Protein AF-A0AAV5IAS0-F1 (afdb_monomer)

Secondary structure (DSSP, 8-state):
-HHHHHHHHHHHHHT-SSGGGSPPHHHHHHHHHHHHHHTHHHHTT---HHHHHHHHTTHHHHHHHHHTTTT----------------------

Sequence (93 aa):
MEEVEAVADLVKRSLNGSGLRRPTMKEVAEELGRLKKLSDNFWAHKENEEAEHLLGESSSYTSEFLNTKMEQVETYTVHTTFDIEQASSTLGI

Organism: NCBI:txid152421

Structure (mmCIF, N/CA/C/O backbone):
data_AF-A0AAV5IAS0-F1
#
_entry.id   AF-A0AAV5IAS0-F1
#
loop_
_atom_site.group_PDB
_atom_site.id
_atom_site.type_symbol
_atom_site.label_atom_id
_atom_site.label_alt_id
_atom_site.label_comp_id
_atom_site.label_asym_id
_atom_site.label_entity_id
_atom_site.label_seq_id
_atom_site.pdbx_PDB_ins_code
_atom_site.Cartn_x
_atom_site.Cartn_y
_atom_site.Cartn_z
_atom_site.occupancy
_atom_site.B_iso_or_equiv
_atom_site.auth_seq_id
_atom_site.auth_comp_id
_atom_site.auth_asym_id
_atom_site.auth_atom_id
_atom_site.pdbx_PDB_model_num
ATOM 1 N N . MET A 1 1 ? -14.920 -8.112 2.765 1.00 61.38 1 MET A N 1
ATOM 2 C CA . MET A 1 1 ? -14.123 -8.973 1.855 1.00 61.38 1 MET A CA 1
ATOM 3 C C . MET A 1 1 ? -13.449 -8.144 0.767 1.00 61.38 1 MET A C 1
ATOM 5 O O . MET A 1 1 ? -12.295 -8.409 0.473 1.00 61.38 1 MET A O 1
ATOM 9 N N . GLU A 1 2 ? -14.118 -7.106 0.261 1.00 79.88 2 GLU A N 1
ATOM 10 C CA . GLU A 1 2 ? -13.594 -6.173 -0.750 1.00 79.88 2 GLU A CA 1
ATOM 11 C C . GLU A 1 2 ? -12.258 -5.497 -0.374 1.00 79.88 2 GLU A C 1
ATOM 13 O O . GLU A 1 2 ? -11.367 -5.387 -1.208 1.00 79.88 2 GLU A O 1
ATOM 18 N N . GLU A 1 3 ? -12.056 -5.107 0.889 1.00 81.62 3 GLU A N 1
ATOM 19 C CA . GLU A 1 3 ? -10.816 -4.433 1.318 1.00 81.62 3 GLU A CA 1
ATOM 20 C C . GLU A 1 3 ? -9.586 -5.350 1.237 1.00 81.62 3 GLU A C 1
ATOM 22 O O . GLU A 1 3 ? -8.520 -4.935 0.785 1.00 81.62 3 GLU A O 1
ATOM 27 N N . VAL A 1 4 ? -9.738 -6.615 1.642 1.00 89.00 4 VAL A N 1
ATOM 28 C CA . VAL A 1 4 ? -8.662 -7.617 1.587 1.00 89.00 4 VAL A CA 1
ATOM 29 C C . VAL A 1 4 ? -8.300 -7.928 0.139 1.00 89.00 4 VAL A C 1
ATOM 31 O O . VAL A 1 4 ? -7.120 -8.036 -0.186 1.00 89.00 4 VAL A O 1
ATOM 34 N N . GLU A 1 5 ? -9.300 -8.033 -0.734 1.00 92.50 5 GLU A N 1
A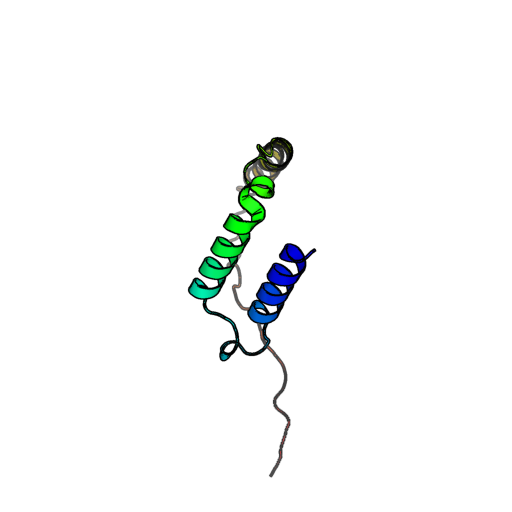TOM 35 C CA . GLU A 1 5 ? -9.099 -8.240 -2.167 1.00 92.50 5 GLU A CA 1
ATOM 36 C C . GLU A 1 5 ? -8.367 -7.051 -2.805 1.00 92.50 5 GLU A C 1
ATOM 38 O O . GLU A 1 5 ? -7.375 -7.243 -3.506 1.00 92.50 5 GLU A O 1
ATOM 43 N N . ALA A 1 6 ? -8.760 -5.821 -2.469 1.00 91.12 6 ALA A N 1
ATOM 44 C CA . ALA A 1 6 ? -8.104 -4.619 -2.973 1.00 91.12 6 ALA A CA 1
ATOM 45 C C . ALA A 1 6 ? -6.639 -4.497 -2.507 1.00 91.12 6 ALA A C 1
ATOM 47 O O . ALA A 1 6 ? -5.759 -4.135 -3.295 1.00 91.12 6 ALA A O 1
ATOM 48 N N . VAL A 1 7 ? -6.345 -4.849 -1.249 1.00 93.06 7 VAL A N 1
ATOM 49 C CA . VAL A 1 7 ? -4.964 -4.912 -0.742 1.00 93.06 7 VAL A CA 1
ATOM 50 C C . VAL A 1 7 ? -4.179 -6.024 -1.440 1.00 93.06 7 VAL A C 1
ATOM 52 O O . VAL A 1 7 ? -3.041 -5.795 -1.853 1.00 93.06 7 VAL A O 1
ATOM 55 N N . ALA A 1 8 ? -4.769 -7.207 -1.621 1.00 95.94 8 ALA A N 1
ATOM 56 C CA . ALA A 1 8 ? -4.120 -8.324 -2.304 1.00 95.94 8 ALA A CA 1
ATOM 57 C C . ALA A 1 8 ? -3.756 -7.970 -3.754 1.00 95.94 8 ALA A C 1
ATOM 59 O O . ALA A 1 8 ? -2.640 -8.252 -4.197 1.00 95.94 8 ALA A O 1
ATOM 60 N N . ASP A 1 9 ? -4.640 -7.281 -4.471 1.00 96.06 9 ASP A N 1
ATOM 61 C CA . ASP A 1 9 ? -4.378 -6.806 -5.828 1.00 96.06 9 ASP A CA 1
ATOM 62 C C . ASP A 1 9 ? -3.283 -5.734 -5.876 1.00 96.06 9 ASP A C 1
ATOM 64 O O . ASP A 1 9 ? -2.440 -5.736 -6.783 1.00 96.06 9 ASP A O 1
ATOM 68 N N . LEU A 1 10 ? -3.230 -4.833 -4.892 1.00 96.25 10 LEU A N 1
ATOM 69 C CA . LEU A 1 10 ? -2.133 -3.874 -4.771 1.00 96.25 10 LEU A CA 1
ATOM 70 C C . LEU A 1 10 ? -0.791 -4.576 -4.508 1.00 96.25 10 LEU A C 1
ATOM 72 O O . LEU A 1 10 ? 0.207 -4.248 -5.157 1.00 96.25 10 LEU A O 1
ATOM 76 N N . VAL A 1 11 ? -0.760 -5.575 -3.622 1.00 97.31 11 VAL A N 1
ATOM 77 C CA . VAL A 1 11 ? 0.436 -6.389 -3.341 1.00 97.31 11 VAL A CA 1
ATOM 78 C C . VAL A 1 11 ? 0.872 -7.153 -4.588 1.00 97.31 11 VAL A C 1
ATOM 80 O O . VAL A 1 11 ? 2.043 -7.103 -4.960 1.00 97.31 11 VAL A O 1
ATOM 83 N N . LYS A 1 12 ? -0.061 -7.785 -5.303 1.00 97.12 12 LYS A N 1
ATOM 84 C CA . LYS A 1 12 ? 0.214 -8.517 -6.546 1.00 97.12 12 LYS A CA 1
ATOM 85 C C . LYS A 1 12 ? 0.874 -7.631 -7.603 1.00 97.12 12 LYS A C 1
ATOM 87 O O . LYS A 1 12 ? 1.828 -8.055 -8.252 1.00 97.12 12 LYS A O 1
ATOM 92 N N . ARG A 1 13 ? 0.400 -6.392 -7.771 1.00 97.00 13 ARG A N 1
ATOM 93 C CA . ARG A 1 13 ? 1.020 -5.412 -8.682 1.00 97.00 13 ARG A CA 1
ATOM 94 C C . ARG A 1 13 ? 2.389 -4.946 -8.183 1.00 97.00 13 ARG A C 1
ATOM 96 O O . ARG A 1 13 ? 3.307 -4.794 -8.985 1.00 97.00 13 ARG A O 1
ATOM 103 N N . SER A 1 14 ? 2.543 -4.759 -6.876 1.00 96.81 14 SER A N 1
ATOM 104 C CA . SER A 1 14 ? 3.802 -4.322 -6.251 1.00 96.81 14 SER A CA 1
ATOM 105 C C . SER A 1 14 ? 4.897 -5.391 -6.306 1.00 96.81 14 SER A C 1
ATOM 107 O O . SER A 1 14 ? 6.076 -5.063 -6.397 1.00 96.81 14 SER A O 1
ATOM 109 N N . LEU A 1 15 ? 4.517 -6.668 -6.323 1.00 96.75 15 LEU A N 1
ATOM 110 C CA . LEU A 1 15 ? 5.419 -7.815 -6.447 1.00 96.75 15 LEU A CA 1
ATOM 111 C C . LEU A 1 15 ? 5.598 -8.285 -7.900 1.00 96.75 15 LEU A C 1
ATOM 113 O O . LEU A 1 15 ? 6.024 -9.414 -8.139 1.00 96.75 15 LEU A O 1
ATOM 117 N N . ASN A 1 16 ? 5.283 -7.442 -8.892 1.00 96.44 16 ASN A N 1
ATOM 118 C CA . ASN A 1 16 ? 5.509 -7.797 -10.290 1.00 96.44 16 ASN A CA 1
ATOM 119 C C . ASN A 1 16 ? 6.999 -8.091 -10.538 1.00 96.44 16 ASN A C 1
ATOM 121 O O . ASN A 1 16 ? 7.858 -7.278 -10.195 1.00 96.44 16 ASN A O 1
ATOM 125 N N . GLY A 1 17 ? 7.298 -9.227 -11.179 1.00 93.69 17 GLY A N 1
ATOM 126 C CA . GLY A 1 17 ? 8.674 -9.629 -11.491 1.00 93.69 17 GLY A CA 1
ATOM 127 C C . GLY A 1 17 ? 9.402 -8.662 -12.433 1.00 93.69 17 GLY A C 1
ATOM 128 O O . GLY A 1 17 ? 10.627 -8.597 -12.424 1.00 93.69 17 GLY A O 1
ATOM 129 N N . SER A 1 18 ? 8.665 -7.865 -13.216 1.00 95.06 18 SER A N 1
ATOM 130 C CA . SER A 1 18 ? 9.227 -6.757 -13.985 1.00 95.06 18 SER A CA 1
ATOM 131 C C . SER A 1 18 ? 9.132 -5.454 -13.197 1.00 95.06 18 SER A C 1
ATOM 133 O O . SER A 1 18 ? 8.040 -4.936 -12.954 1.00 95.06 18 SER A O 1
ATOM 135 N N . GLY A 1 19 ? 10.287 -4.866 -12.874 1.00 93.19 19 GLY A N 1
ATOM 136 C CA . GLY A 1 19 ? 10.359 -3.599 -12.146 1.00 93.19 19 GLY A CA 1
ATOM 137 C C . GLY A 1 19 ? 9.650 -2.430 -12.836 1.00 93.19 19 GLY A C 1
ATOM 138 O O . GLY A 1 19 ? 9.129 -1.565 -12.143 1.00 93.19 19 GLY A O 1
ATOM 139 N N . LEU A 1 20 ? 9.564 -2.445 -14.171 1.00 94.38 20 LEU A N 1
ATOM 140 C CA . LEU A 1 20 ? 8.883 -1.420 -14.977 1.00 94.38 20 LEU A CA 1
ATOM 141 C C . LEU A 1 20 ? 7.353 -1.492 -14.886 1.00 94.38 20 LEU A C 1
ATOM 143 O O . LEU A 1 20 ? 6.673 -0.529 -15.220 1.00 94.38 20 LEU A O 1
ATOM 147 N N . ARG A 1 21 ? 6.806 -2.644 -14.481 1.00 95.44 21 ARG A N 1
ATOM 148 C CA . ARG A 1 21 ? 5.358 -2.858 -14.330 1.00 95.44 21 ARG A CA 1
ATOM 149 C C . ARG A 1 21 ? 4.895 -2.702 -12.885 1.00 95.44 21 ARG A C 1
ATOM 151 O O . ARG A 1 21 ? 3.694 -2.788 -12.629 1.00 95.44 21 ARG A O 1
ATOM 158 N N . ARG A 1 22 ? 5.830 -2.521 -11.947 1.00 97.75 22 ARG A N 1
ATOM 159 C CA . ARG A 1 22 ? 5.494 -2.215 -10.560 1.00 97.75 22 ARG A CA 1
ATOM 160 C C . ARG A 1 22 ? 4.962 -0.783 -10.483 1.00 97.75 22 ARG A C 1
ATOM 162 O O . ARG A 1 22 ? 5.518 0.094 -11.143 1.00 97.75 22 ARG A O 1
ATOM 169 N N . PRO A 1 23 ? 3.917 -0.536 -9.684 1.00 97.75 23 PRO A N 1
ATOM 170 C CA . PRO A 1 23 ? 3.499 0.820 -9.380 1.00 97.75 23 PRO A CA 1
ATOM 17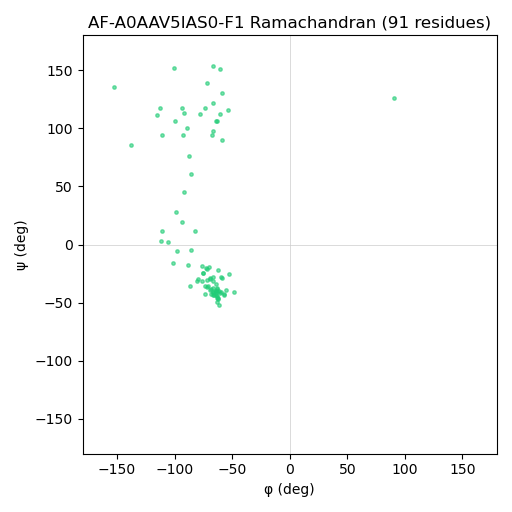1 C C . PRO A 1 23 ? 4.631 1.576 -8.679 1.00 97.75 23 PRO A C 1
ATOM 173 O O . PRO A 1 23 ? 5.459 1.001 -7.965 1.00 97.75 23 PRO A O 1
ATOM 176 N N . THR A 1 24 ? 4.652 2.886 -8.869 1.00 97.38 24 THR A N 1
ATOM 177 C CA . THR A 1 24 ? 5.516 3.789 -8.118 1.00 97.38 24 THR A CA 1
ATOM 178 C C . THR A 1 24 ? 5.097 3.818 -6.650 1.00 97.38 24 THR A C 1
ATOM 180 O O . THR A 1 24 ? 3.930 3.626 -6.311 1.00 97.38 24 THR A O 1
ATOM 183 N N . MET A 1 25 ? 6.032 4.131 -5.750 1.00 96.88 25 MET A N 1
ATOM 184 C CA . MET A 1 25 ? 5.707 4.255 -4.324 1.00 96.88 25 MET A CA 1
ATOM 185 C C . MET A 1 25 ? 4.650 5.341 -4.055 1.00 96.88 25 MET A C 1
ATOM 187 O O . MET A 1 25 ? 3.871 5.224 -3.115 1.00 96.88 25 MET A O 1
ATOM 191 N N . LYS A 1 26 ? 4.580 6.367 -4.915 1.00 97.75 26 LYS A N 1
ATOM 192 C CA . LYS A 1 26 ? 3.521 7.379 -4.880 1.00 97.75 26 LYS A CA 1
ATOM 193 C C . LYS A 1 26 ? 2.144 6.748 -5.108 1.00 97.75 26 LYS A C 1
ATOM 195 O O . LYS A 1 26 ? 1.258 6.941 -4.287 1.00 97.75 26 LYS A O 1
ATOM 200 N N . GLU A 1 27 ? 1.983 5.973 -6.179 1.00 97.38 27 GLU A N 1
ATOM 201 C CA . GLU A 1 27 ? 0.715 5.298 -6.495 1.00 97.38 27 GLU A CA 1
ATOM 202 C C . GLU A 1 27 ? 0.330 4.280 -5.413 1.00 97.38 27 GLU A C 1
ATOM 204 O O . GLU A 1 27 ? -0.841 4.161 -5.061 1.00 97.38 27 GLU A O 1
ATOM 209 N N . VAL A 1 28 ? 1.313 3.572 -4.844 1.00 97.12 28 VAL A N 1
ATOM 210 C CA . VAL A 1 28 ? 1.087 2.661 -3.711 1.00 97.12 28 VAL A CA 1
ATOM 211 C C . VAL A 1 28 ? 0.567 3.426 -2.493 1.00 97.12 28 VAL A C 1
ATOM 213 O O . VAL A 1 28 ? -0.418 3.009 -1.887 1.00 97.12 28 VAL A O 1
ATOM 216 N N . ALA A 1 29 ? 1.190 4.555 -2.142 1.00 95.81 29 ALA A N 1
ATOM 217 C CA . ALA A 1 29 ? 0.771 5.379 -1.012 1.00 95.81 29 ALA A CA 1
ATOM 218 C C . ALA A 1 29 ? -0.625 5.989 -1.218 1.00 95.81 29 ALA A C 1
ATOM 220 O O . ALA A 1 29 ? -1.425 6.021 -0.283 1.00 95.81 29 ALA A O 1
ATOM 221 N N . GLU A 1 30 ? -0.933 6.443 -2.434 1.00 95.62 30 GLU A N 1
ATOM 222 C CA . GLU A 1 30 ? -2.249 6.979 -2.788 1.00 95.62 30 GLU A CA 1
ATOM 223 C C . GLU A 1 30 ? -3.344 5.909 -2.662 1.00 95.62 30 GLU A C 1
ATOM 225 O O . GLU A 1 30 ? -4.369 6.160 -2.023 1.00 95.62 30 GLU A O 1
ATOM 230 N N . GLU A 1 31 ? -3.115 4.699 -3.182 1.00 94.88 31 GLU A N 1
ATOM 231 C CA . GLU A 1 31 ? -4.100 3.614 -3.111 1.00 94.88 31 GLU A CA 1
ATOM 232 C C . GLU A 1 31 ? -4.287 3.103 -1.676 1.00 94.88 31 GLU A C 1
ATOM 234 O O . GLU A 1 31 ? -5.420 2.951 -1.223 1.00 94.88 31 GLU A O 1
ATOM 239 N N . LEU A 1 32 ? -3.204 2.930 -0.907 1.00 93.44 32 LEU A N 1
ATOM 240 C CA . LEU A 1 32 ? -3.296 2.591 0.521 1.00 93.44 32 LEU A CA 1
ATOM 241 C C . LEU A 1 32 ? -4.022 3.677 1.320 1.00 93.44 32 LEU A C 1
ATOM 243 O O . LEU A 1 32 ? -4.830 3.367 2.193 1.00 93.44 32 LEU A O 1
ATOM 247 N N . GLY A 1 33 ? -3.771 4.951 1.013 1.00 91.00 33 GLY A N 1
ATOM 248 C CA . GLY A 1 33 ? -4.474 6.074 1.627 1.00 91.00 33 GLY A CA 1
ATOM 249 C C . GLY A 1 33 ? -5.972 6.064 1.318 1.00 91.00 33 GLY A C 1
ATOM 250 O O . GLY A 1 33 ? -6.780 6.367 2.195 1.00 91.00 33 GLY A O 1
ATOM 251 N N . ARG A 1 34 ? -6.359 5.683 0.095 1.00 90.75 34 ARG A N 1
ATOM 252 C CA . ARG A 1 34 ? -7.764 5.519 -0.304 1.00 90.75 34 ARG A CA 1
ATOM 253 C C . ARG A 1 34 ? -8.425 4.351 0.429 1.00 90.75 34 ARG A C 1
ATOM 255 O O . ARG A 1 34 ? -9.536 4.512 0.924 1.00 90.75 34 ARG A O 1
ATOM 262 N N . LEU A 1 35 ? -7.734 3.216 0.540 1.00 89.06 35 LEU A N 1
ATOM 263 C CA . LEU A 1 35 ? -8.212 2.035 1.267 1.00 89.06 35 LEU A CA 1
ATOM 264 C C . LEU A 1 35 ? -8.378 2.319 2.762 1.00 89.06 35 LEU A C 1
ATOM 266 O O . LEU A 1 35 ? -9.400 1.968 3.338 1.00 89.06 35 LEU A O 1
ATOM 270 N N . LYS A 1 36 ? -7.432 3.049 3.363 1.00 85.81 36 LYS A N 1
ATOM 271 C CA . LYS A 1 36 ? -7.500 3.469 4.768 1.00 85.81 36 LYS A CA 1
ATOM 272 C C . LYS A 1 36 ? -8.722 4.323 5.084 1.00 85.81 36 LYS A C 1
ATOM 274 O O . LYS A 1 36 ? -9.333 4.109 6.122 1.00 85.81 36 LYS A O 1
ATOM 279 N N . LYS A 1 37 ? -9.082 5.246 4.188 1.00 83.62 37 LYS A N 1
ATOM 280 C CA . LYS A 1 37 ? -10.292 6.074 4.327 1.00 83.62 37 LYS A CA 1
ATOM 281 C C . LYS A 1 37 ? -11.579 5.256 4.226 1.00 83.62 37 LYS A C 1
ATOM 283 O O . LYS A 1 37 ? -12.588 5.601 4.822 1.00 83.62 37 LYS A O 1
ATOM 288 N N . LEU A 1 38 ? -11.565 4.177 3.445 1.00 79.94 38 LEU A N 1
ATOM 289 C CA . LEU A 1 38 ? -12.727 3.296 3.327 1.00 79.94 38 LEU A CA 1
ATOM 290 C C . LEU A 1 38 ? -12.935 2.473 4.608 1.00 79.94 38 LEU A C 1
ATOM 292 O O . LEU A 1 38 ? -14.068 2.190 4.984 1.00 79.94 38 LEU A O 1
ATOM 296 N N . SER A 1 39 ? -11.839 2.167 5.305 1.00 73.56 39 SER A N 1
ATOM 297 C CA . SER A 1 39 ? -11.812 1.387 6.538 1.00 73.56 39 SER A CA 1
ATOM 298 C C . SER A 1 39 ? -11.742 2.257 7.804 1.00 73.56 39 SER A C 1
ATOM 300 O O . SER A 1 39 ? -11.169 1.812 8.802 1.00 73.56 39 SER A O 1
ATOM 302 N N . ASP A 1 40 ? -12.251 3.497 7.786 1.00 63.91 40 ASP A N 1
ATOM 303 C CA . ASP A 1 40 ? -12.030 4.512 8.840 1.00 63.91 40 ASP A CA 1
ATOM 304 C C . ASP A 1 40 ? -12.358 4.020 10.271 1.00 63.91 40 ASP A C 1
ATOM 306 O O . ASP A 1 40 ? -11.733 4.461 11.231 1.00 63.91 40 ASP A O 1
ATOM 310 N N . ASN A 1 41 ? -13.241 3.027 10.433 1.00 61.81 41 ASN A N 1
ATOM 311 C CA . ASN A 1 41 ? -13.557 2.427 11.739 1.00 61.81 41 ASN A CA 1
ATOM 312 C C . ASN A 1 41 ? -12.645 1.252 12.153 1.00 61.81 41 ASN A C 1
ATOM 314 O O . ASN A 1 41 ? -12.618 0.887 13.326 1.00 61.81 41 ASN A O 1
ATOM 318 N N . PHE A 1 42 ? -11.906 0.639 11.224 1.00 61.09 42 PHE A N 1
ATOM 319 C CA . PHE A 1 42 ? -11.107 -0.569 11.475 1.00 61.09 42 PHE A CA 1
ATOM 320 C C . PHE A 1 42 ? -9.701 -0.247 12.000 1.00 61.09 42 PHE A C 1
ATOM 322 O O . PHE A 1 42 ? -9.167 -0.960 12.846 1.00 61.09 42 PHE A O 1
ATOM 329 N N . TRP A 1 43 ? -9.103 0.848 11.517 1.00 62.31 43 TRP A N 1
ATOM 330 C CA . TRP A 1 43 ? -7.747 1.262 11.901 1.00 62.31 43 TRP A CA 1
ATOM 331 C C . TRP A 1 43 ? -7.692 2.396 12.928 1.00 62.31 43 TRP A C 1
ATOM 333 O O . TRP A 1 43 ? -6.640 2.596 13.528 1.00 62.31 43 TRP A O 1
ATOM 343 N N . ALA A 1 44 ? -8.788 3.122 13.159 1.00 58.72 44 ALA A N 1
ATOM 344 C CA . ALA A 1 44 ? -8.803 4.247 14.096 1.00 58.72 44 ALA A CA 1
ATOM 345 C C . ALA A 1 44 ? -8.828 3.831 15.577 1.00 58.72 44 ALA A C 1
ATOM 347 O O . ALA A 1 44 ? -8.487 4.645 16.428 1.00 58.72 44 ALA A O 1
ATOM 348 N N . HIS A 1 45 ? -9.207 2.587 15.894 1.00 55.03 45 HIS A N 1
ATOM 349 C CA . HIS A 1 45 ? -9.480 2.176 17.277 1.00 55.03 45 HIS A CA 1
ATOM 350 C C . HIS A 1 45 ? -8.423 1.287 17.935 1.00 55.03 45 HIS A C 1
ATOM 352 O O . HIS A 1 45 ? -8.607 0.881 19.081 1.00 55.03 45 HIS A O 1
ATOM 358 N N . LYS A 1 46 ? -7.316 0.974 17.254 1.00 58.22 46 LYS A N 1
ATOM 359 C CA . LYS A 1 46 ? -6.265 0.149 17.853 1.00 58.22 46 LYS A CA 1
ATOM 360 C C . LYS A 1 46 ? -5.275 1.035 18.612 1.00 58.22 46 LYS A C 1
ATOM 362 O O . LYS A 1 46 ? -4.162 1.259 18.143 1.00 58.22 46 LYS A O 1
ATOM 367 N N . GLU A 1 47 ? -5.666 1.510 19.797 1.00 61.09 47 GLU A N 1
ATOM 368 C CA . GLU A 1 47 ? -4.694 1.636 20.891 1.00 61.09 47 GLU A CA 1
ATOM 369 C C . GLU A 1 47 ? -4.158 0.220 21.106 1.00 61.09 47 GLU A C 1
ATOM 371 O O . GLU A 1 47 ? -4.787 -0.640 21.717 1.00 61.09 47 GLU A O 1
ATOM 376 N N . ASN A 1 48 ? -3.082 -0.096 20.392 1.00 68.50 48 ASN A N 1
ATOM 377 C CA . ASN A 1 48 ? -2.571 -1.448 20.266 1.00 68.50 48 ASN A CA 1
ATOM 378 C C . ASN A 1 48 ? -1.653 -1.721 21.450 1.00 68.50 48 ASN A C 1
ATOM 380 O O . ASN A 1 48 ? -0.465 -1.956 21.247 1.00 68.50 48 ASN A O 1
ATOM 384 N N . GLU A 1 49 ? -2.203 -1.646 22.665 1.00 70.12 49 GLU A N 1
ATOM 385 C CA . GLU A 1 49 ? -1.471 -1.909 23.907 1.00 70.12 49 GLU A CA 1
ATOM 386 C C . GLU A 1 49 ? -0.684 -3.219 23.784 1.00 70.12 49 GLU A C 1
ATOM 388 O O . GLU A 1 49 ? 0.494 -3.254 24.110 1.00 70.12 49 GLU A O 1
ATOM 393 N N . GLU A 1 50 ? -1.270 -4.261 23.181 1.00 69.62 50 GLU A N 1
ATOM 394 C CA . GLU A 1 50 ? -0.569 -5.517 22.886 1.00 69.62 50 GLU A CA 1
ATOM 395 C C . GLU A 1 50 ? 0.685 -5.343 22.014 1.00 69.62 50 GLU A C 1
ATOM 397 O O . GLU A 1 50 ? 1.712 -5.947 22.309 1.00 69.62 50 GLU A O 1
ATOM 402 N N . ALA A 1 51 ? 0.656 -4.535 20.949 1.00 72.81 51 ALA A N 1
ATOM 403 C CA . ALA A 1 51 ? 1.868 -4.308 20.155 1.00 72.81 51 ALA A CA 1
ATOM 404 C C . ALA A 1 51 ? 2.893 -3.443 2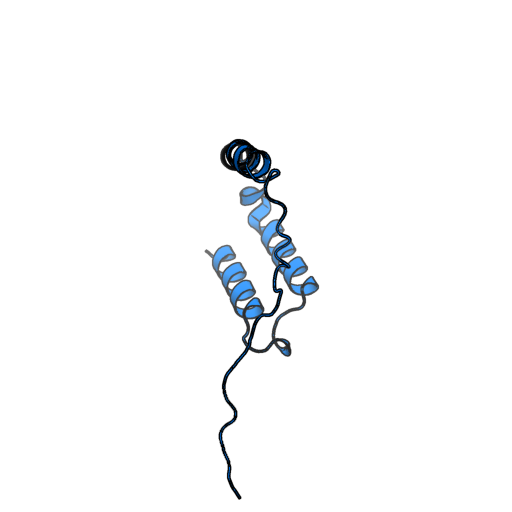0.879 1.00 72.81 51 ALA A C 1
ATOM 406 O O . ALA A 1 51 ? 4.082 -3.713 20.750 1.00 72.81 51 ALA A O 1
ATOM 407 N N . GLU A 1 52 ? 2.456 -2.443 21.643 1.00 70.88 52 GLU A N 1
ATOM 408 C CA . GLU A 1 52 ? 3.363 -1.636 22.462 1.00 70.88 52 GLU A CA 1
ATOM 409 C C . GLU A 1 52 ? 4.040 -2.499 23.539 1.00 70.88 52 GLU A C 1
ATOM 411 O O . GLU A 1 52 ? 5.247 -2.392 23.743 1.00 70.88 52 GLU A O 1
ATOM 416 N N . HIS A 1 53 ? 3.308 -3.428 24.163 1.00 74.94 53 HIS A N 1
ATOM 417 C CA . HIS A 1 53 ? 3.858 -4.404 25.104 1.00 74.94 53 HIS A CA 1
ATOM 418 C C . HIS A 1 53 ? 4.860 -5.353 24.428 1.00 74.94 53 HIS A C 1
ATOM 420 O O . HIS A 1 53 ? 5.990 -5.475 24.899 1.00 74.94 53 HIS A O 1
ATOM 426 N N . LEU A 1 54 ? 4.508 -5.948 23.284 1.00 74.69 54 LEU A N 1
ATOM 427 C CA . LEU A 1 54 ? 5.395 -6.863 22.550 1.00 74.69 54 LEU A CA 1
ATOM 428 C C . LEU A 1 54 ? 6.667 -6.176 22.018 1.00 74.69 54 LEU A C 1
ATOM 430 O O . LEU A 1 54 ? 7.732 -6.794 21.961 1.00 74.69 54 LEU A O 1
ATOM 434 N N . LEU A 1 55 ? 6.577 -4.904 21.618 1.00 72.44 55 LEU A N 1
ATOM 435 C CA . LEU A 1 55 ? 7.723 -4.113 21.159 1.00 72.44 55 LEU A CA 1
ATOM 436 C C 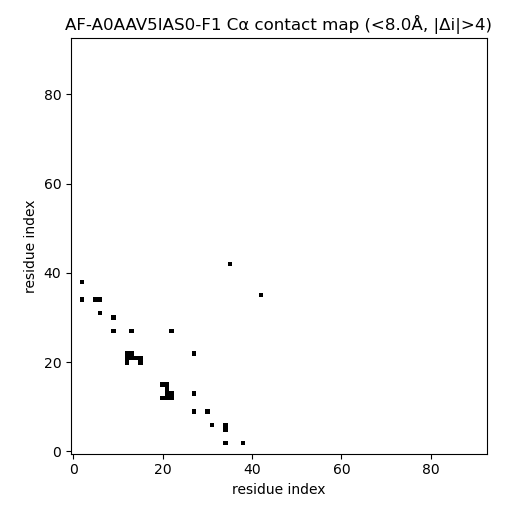. LEU A 1 55 ? 8.553 -3.556 22.328 1.00 72.44 55 LEU A C 1
ATOM 438 O O . LEU A 1 55 ? 9.771 -3.435 22.204 1.00 72.44 55 LEU A O 1
ATOM 442 N N . GLY A 1 56 ? 7.932 -3.258 23.472 1.00 63.59 56 GLY A N 1
ATOM 443 C CA . GLY A 1 56 ? 8.604 -2.789 24.687 1.00 63.59 56 GLY A CA 1
ATOM 444 C C . GLY A 1 56 ? 9.424 -3.876 25.388 1.00 63.59 56 GLY A C 1
ATOM 445 O O . GLY A 1 56 ? 10.519 -3.602 25.882 1.00 63.59 56 GLY A O 1
ATOM 446 N N . GLU A 1 57 ? 8.957 -5.126 25.369 1.00 58.59 57 GLU A N 1
ATOM 447 C CA . GLU A 1 57 ? 9.675 -6.277 25.940 1.00 58.59 57 GLU A CA 1
ATOM 448 C C . GLU A 1 57 ? 10.935 -6.654 25.137 1.00 58.59 57 GLU A C 1
ATOM 450 O O . GLU A 1 57 ? 11.856 -7.277 25.672 1.00 58.59 57 GLU A O 1
ATOM 455 N N . SER A 1 58 ? 11.023 -6.214 23.873 1.00 57.69 58 SER A N 1
ATOM 456 C CA . SER A 1 58 ? 12.132 -6.513 22.959 1.00 57.69 58 SER A CA 1
ATOM 457 C C . SER A 1 58 ? 13.477 -5.892 23.367 1.00 57.69 58 SER A C 1
ATOM 459 O O . SER A 1 58 ? 14.549 -6.425 23.082 1.00 57.69 58 SER A O 1
ATOM 461 N N . SER A 1 59 ? 13.439 -4.763 24.072 1.00 57.50 59 SER A N 1
ATOM 462 C CA . SER A 1 59 ? 14.625 -3.930 24.312 1.00 57.50 59 SER A CA 1
ATOM 463 C C . SER A 1 59 ? 15.629 -4.539 25.309 1.00 57.50 59 SER A C 1
ATOM 465 O O . SER A 1 59 ? 16.813 -4.193 25.307 1.00 57.50 59 SER A O 1
ATOM 467 N N . SER A 1 60 ? 15.193 -5.480 26.155 1.00 56.41 60 SER A N 1
ATOM 468 C CA . SER A 1 60 ? 16.041 -6.030 27.222 1.00 56.41 60 SER A CA 1
ATOM 469 C C . SER A 1 60 ? 17.119 -6.987 26.698 1.00 56.41 60 SER A C 1
ATOM 471 O O . SER A 1 60 ? 18.285 -6.857 27.076 1.00 56.41 60 SER A O 1
ATOM 473 N N . TYR A 1 61 ? 16.787 -7.877 25.760 1.00 56.50 61 TYR A N 1
ATOM 474 C CA . TYR A 1 61 ? 17.709 -8.916 25.285 1.00 56.50 61 TYR A CA 1
ATOM 475 C C . TYR A 1 61 ? 18.805 -8.405 24.343 1.00 56.50 61 TYR A C 1
ATOM 477 O O . TYR A 1 61 ? 19.880 -9.001 24.263 1.00 56.50 61 TYR A O 1
ATOM 485 N N . THR A 1 62 ? 18.586 -7.289 23.641 1.00 55.75 62 THR A N 1
ATOM 486 C CA . THR A 1 62 ? 19.621 -6.702 22.775 1.00 55.75 62 THR A CA 1
ATOM 487 C C . THR A 1 62 ? 20.709 -5.984 23.570 1.00 55.75 62 THR A C 1
ATOM 489 O O . THR A 1 62 ? 21.834 -5.866 23.091 1.00 55.75 62 THR A O 1
ATOM 492 N N . SER A 1 63 ? 20.405 -5.524 24.787 1.00 56.56 63 SER A N 1
ATOM 493 C CA . SER A 1 63 ? 21.360 -4.792 25.627 1.00 56.56 63 SER A CA 1
ATOM 494 C C . SER A 1 63 ? 22.450 -5.692 26.231 1.00 56.56 63 SER A C 1
ATOM 496 O O . SER A 1 63 ? 23.613 -5.292 26.289 1.00 56.56 63 SER A O 1
ATOM 498 N N . GLU A 1 64 ? 22.117 -6.934 26.599 1.00 54.19 64 GLU A N 1
ATOM 499 C CA . GLU A 1 64 ? 23.082 -7.898 27.148 1.00 54.19 64 GLU A CA 1
ATOM 500 C C . GLU A 1 64 ? 24.093 -8.372 26.096 1.00 54.19 64 GLU A C 1
ATOM 502 O O . GLU A 1 64 ? 25.287 -8.447 26.383 1.00 54.19 64 GLU A O 1
ATOM 507 N N . PHE A 1 65 ? 23.652 -8.600 24.854 1.00 57.72 65 PHE A N 1
ATOM 508 C CA . PHE A 1 65 ? 24.525 -9.085 23.778 1.00 57.72 65 PHE A CA 1
ATOM 509 C C . PHE A 1 65 ? 25.565 -8.047 23.318 1.00 57.72 65 PHE A C 1
ATOM 511 O O . PHE A 1 65 ? 26.659 -8.406 22.876 1.00 57.72 65 PHE A O 1
ATOM 518 N N . LEU A 1 66 ? 25.244 -6.753 23.429 1.00 56.22 66 LEU A N 1
ATOM 519 C CA . LEU A 1 66 ? 26.154 -5.665 23.057 1.00 56.22 66 LEU A CA 1
ATOM 520 C C . LEU A 1 66 ? 27.208 -5.386 24.139 1.00 56.22 66 LEU A C 1
ATOM 522 O O . LEU A 1 66 ? 28.332 -5.009 23.809 1.00 56.22 66 LEU A O 1
ATOM 526 N N . ASN A 1 67 ? 26.887 -5.627 25.414 1.00 54.09 67 ASN A N 1
ATOM 527 C CA . ASN A 1 67 ? 27.810 -5.385 26.525 1.00 54.09 67 ASN A CA 1
ATOM 528 C C . ASN A 1 67 ? 28.903 -6.460 26.648 1.00 54.09 67 ASN A C 1
ATOM 530 O O . ASN A 1 67 ? 30.026 -6.143 27.027 1.00 54.09 67 ASN A O 1
ATOM 534 N N . THR A 1 68 ? 28.629 -7.717 26.284 1.00 51.62 68 THR A N 1
ATOM 535 C CA .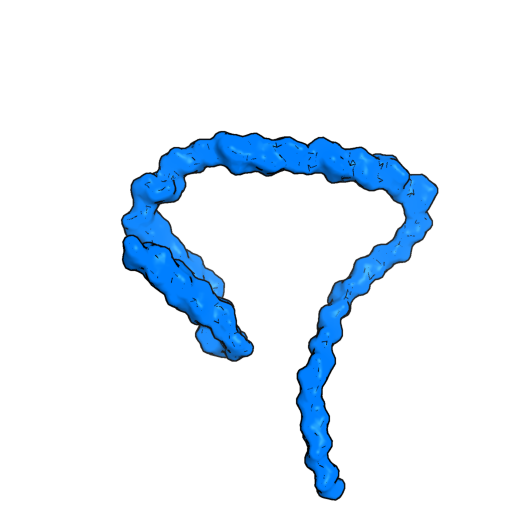 THR A 1 68 ? 29.592 -8.826 26.443 1.00 51.62 68 THR A CA 1
ATOM 536 C C . THR A 1 68 ? 30.581 -8.995 25.287 1.00 51.62 68 THR A C 1
ATOM 538 O O . THR A 1 68 ? 31.466 -9.843 25.374 1.00 51.62 68 THR A O 1
ATOM 541 N N . LYS A 1 69 ? 30.463 -8.227 24.195 1.00 48.16 69 LYS A N 1
ATOM 542 C CA . LYS A 1 69 ? 31.306 -8.394 22.991 1.00 48.16 69 LYS A CA 1
ATOM 543 C C . LYS A 1 69 ? 32.283 -7.237 22.724 1.00 48.16 69 LYS A C 1
ATOM 545 O O . LYS A 1 69 ? 33.020 -7.282 21.745 1.00 48.16 69 LYS A O 1
ATOM 550 N N . MET A 1 70 ? 32.351 -6.230 23.599 1.00 46.84 70 MET A N 1
ATOM 551 C CA . MET A 1 70 ? 33.297 -5.107 23.468 1.00 46.84 70 MET A CA 1
ATOM 552 C C . MET A 1 70 ? 34.722 -5.390 23.994 1.00 46.84 70 MET A C 1
ATOM 554 O O . MET A 1 70 ? 35.525 -4.465 24.060 1.00 46.84 70 MET A O 1
ATOM 558 N N . GLU A 1 71 ? 35.078 -6.644 24.305 1.00 54.50 71 GLU A N 1
ATOM 559 C CA . GLU A 1 71 ? 36.463 -7.034 24.656 1.00 54.50 71 GLU A CA 1
ATOM 560 C C . GLU A 1 71 ? 37.150 -7.927 23.601 1.00 54.50 71 GLU A C 1
ATOM 562 O O . GLU A 1 71 ? 38.242 -8.439 23.820 1.00 54.50 71 GLU A O 1
ATOM 567 N N . GLN A 1 72 ? 36.570 -8.076 22.406 1.00 45.28 72 GLN A N 1
ATOM 568 C CA . GLN A 1 72 ? 37.305 -8.577 21.237 1.00 45.28 72 GLN A CA 1
ATOM 569 C C . GLN A 1 72 ? 36.926 -7.766 19.996 1.00 45.28 72 GLN A C 1
ATOM 571 O O . GLN A 1 72 ? 36.030 -8.120 19.231 1.00 45.28 72 GLN A O 1
ATOM 576 N N . VAL A 1 73 ? 37.617 -6.638 19.808 1.00 48.38 73 VAL A N 1
ATOM 577 C CA . VAL A 1 73 ? 37.652 -5.930 18.525 1.00 48.38 73 VAL A CA 1
ATOM 578 C C . VAL A 1 73 ? 38.409 -6.806 17.529 1.00 48.38 73 VAL A C 1
ATOM 580 O O . VAL A 1 73 ? 39.629 -6.755 17.430 1.00 48.38 73 VAL A O 1
ATOM 583 N N . GLU A 1 74 ? 37.663 -7.596 16.768 1.00 41.88 74 GLU A N 1
ATOM 584 C CA . GLU A 1 74 ? 38.035 -7.950 15.406 1.00 41.88 74 GLU A CA 1
ATOM 585 C C . GLU A 1 74 ? 36.971 -7.352 14.488 1.00 41.88 74 GLU A C 1
ATOM 587 O O . GLU A 1 74 ? 35.787 -7.692 14.531 1.00 41.88 74 GLU A O 1
ATOM 592 N N . THR A 1 75 ? 37.385 -6.359 13.712 1.00 51.09 75 THR A N 1
ATOM 593 C CA . THR A 1 75 ? 36.555 -5.669 12.730 1.00 51.09 75 THR A CA 1
ATOM 594 C C . THR A 1 75 ? 36.181 -6.633 11.607 1.00 51.09 75 THR A C 1
ATOM 596 O O . THR A 1 75 ? 36.952 -6.821 10.670 1.00 51.09 75 THR A O 1
ATOM 599 N N . TYR A 1 76 ? 34.989 -7.224 11.673 1.00 45.22 76 TYR A N 1
ATOM 600 C CA . TYR A 1 76 ? 34.394 -7.919 10.535 1.00 45.22 76 TYR A CA 1
ATOM 601 C C . TYR A 1 76 ? 33.582 -6.912 9.722 1.00 45.22 76 TYR A C 1
ATOM 603 O O . TYR A 1 76 ? 32.470 -6.530 10.088 1.00 45.22 76 TYR A O 1
ATOM 611 N N . THR A 1 77 ? 34.174 -6.442 8.626 1.00 47.09 77 THR A N 1
ATOM 612 C CA . THR A 1 77 ? 33.484 -5.695 7.575 1.00 47.09 77 THR A CA 1
ATOM 613 C C . THR A 1 77 ? 32.277 -6.505 7.110 1.00 47.09 77 THR A C 1
ATOM 615 O O . THR A 1 77 ? 32.420 -7.608 6.586 1.00 47.09 77 THR A O 1
ATOM 618 N N . VAL A 1 78 ? 31.077 -5.967 7.324 1.00 49.00 78 VAL A N 1
ATOM 619 C CA . VAL A 1 78 ? 29.829 -6.552 6.830 1.00 49.00 78 VAL A CA 1
ATOM 620 C C . VAL A 1 78 ? 29.891 -6.542 5.301 1.00 49.00 78 VAL A C 1
ATOM 622 O O . VAL A 1 78 ? 29.804 -5.483 4.685 1.00 49.00 78 VAL A O 1
ATOM 625 N N . HIS A 1 79 ? 30.090 -7.706 4.683 1.00 47.69 79 HIS A N 1
ATOM 626 C CA . HIS A 1 79 ? 29.998 -7.861 3.234 1.00 47.69 79 HIS A CA 1
ATOM 627 C C . HIS A 1 79 ? 28.553 -7.580 2.796 1.00 47.69 79 HIS A C 1
AT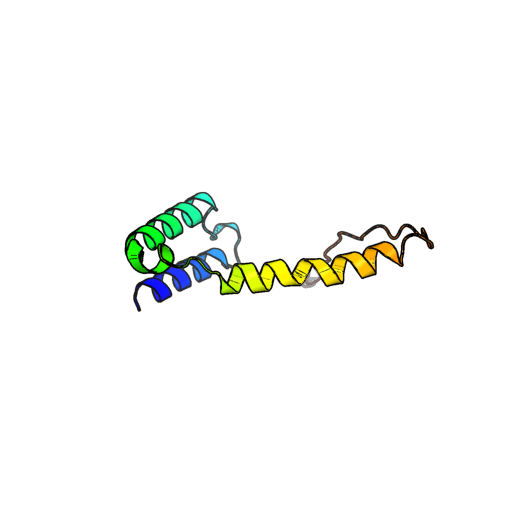OM 629 O O . HIS A 1 79 ? 27.654 -8.384 3.026 1.00 47.69 79 HIS A O 1
ATOM 635 N N . THR A 1 80 ? 28.321 -6.425 2.174 1.00 56.50 80 THR A N 1
ATOM 636 C CA . THR A 1 80 ? 27.041 -6.028 1.566 1.00 56.50 80 THR A CA 1
ATOM 637 C C . THR A 1 80 ? 26.973 -6.419 0.087 1.00 56.50 80 THR A C 1
ATOM 639 O O . THR A 1 80 ? 26.570 -5.623 -0.758 1.00 56.50 80 THR A O 1
ATOM 642 N N . THR A 1 81 ? 27.375 -7.641 -0.258 1.00 56.53 81 THR A N 1
ATOM 643 C CA . THR A 1 81 ? 27.278 -8.145 -1.635 1.00 56.53 81 THR A CA 1
ATOM 644 C C . THR A 1 81 ? 26.260 -9.276 -1.710 1.00 56.53 81 THR A C 1
ATOM 646 O O . THR A 1 81 ? 26.408 -10.303 -1.056 1.00 56.53 81 THR A O 1
ATOM 649 N N . PHE A 1 82 ? 25.199 -9.045 -2.487 1.00 57.12 82 PHE A N 1
ATOM 650 C CA . PHE A 1 82 ? 24.203 -10.039 -2.874 1.00 57.12 82 PHE A CA 1
ATOM 651 C C . PHE A 1 82 ? 24.548 -10.514 -4.288 1.00 57.12 82 PHE A C 1
ATOM 653 O O . PHE A 1 82 ? 24.377 -9.761 -5.248 1.00 57.12 82 PHE A O 1
ATOM 660 N N . ASP A 1 83 ? 25.069 -11.732 -4.406 1.00 49.91 83 ASP A N 1
ATOM 661 C CA . ASP A 1 83 ? 25.417 -12.331 -5.693 1.00 49.91 83 ASP A CA 1
ATOM 662 C C . ASP A 1 83 ? 24.147 -12.849 -6.387 1.00 49.91 83 ASP A C 1
ATOM 664 O O . ASP A 1 83 ? 23.502 -13.792 -5.926 1.00 49.91 83 ASP A O 1
ATOM 668 N N . ILE A 1 84 ? 23.769 -12.221 -7.505 1.00 57.31 84 ILE A N 1
ATOM 669 C CA . ILE A 1 84 ? 22.775 -12.774 -8.434 1.00 57.31 84 ILE A CA 1
ATOM 670 C C . ILE A 1 84 ? 23.548 -13.558 -9.488 1.00 57.31 84 ILE A C 1
ATOM 672 O O . ILE A 1 84 ? 24.003 -12.991 -10.480 1.00 57.31 84 ILE A O 1
ATOM 676 N N . GLU A 1 85 ? 23.697 -14.862 -9.278 1.00 58.38 85 GLU A N 1
ATOM 677 C CA . GLU A 1 85 ? 24.167 -15.769 -10.323 1.00 58.38 85 GLU A CA 1
ATOM 678 C C . GLU A 1 85 ? 23.019 -16.542 -10.989 1.00 58.38 85 GLU A C 1
ATOM 680 O O . GLU A 1 85 ? 22.013 -16.878 -10.364 1.00 58.38 85 GLU A O 1
ATOM 685 N N . GLN A 1 86 ? 23.288 -16.882 -12.258 1.00 45.50 86 GLN A N 1
ATOM 686 C CA . GLN A 1 86 ? 22.580 -17.743 -13.220 1.00 45.50 86 GLN A CA 1
ATOM 687 C C . GLN A 1 86 ? 21.538 -17.051 -14.131 1.00 45.50 86 GLN A C 1
ATOM 689 O O . GLN A 1 86 ? 20.611 -16.407 -13.663 1.00 45.50 86 GLN A O 1
ATOM 694 N N . ALA A 1 87 ? 21.575 -17.157 -15.466 1.00 43.75 87 ALA A N 1
ATOM 695 C CA . ALA A 1 87 ? 22.300 -18.055 -16.367 1.00 43.75 87 ALA A CA 1
ATOM 696 C C . ALA A 1 87 ? 22.533 -17.365 -17.729 1.00 43.75 87 ALA A C 1
ATOM 698 O O . ALA A 1 87 ? 21.598 -16.803 -18.298 1.00 43.75 87 ALA A O 1
ATOM 699 N N . SER A 1 88 ? 23.738 -17.455 -18.300 1.00 48.38 88 SER A N 1
ATOM 700 C CA . SER A 1 88 ? 23.925 -17.240 -19.743 1.00 48.38 88 SER A CA 1
ATOM 701 C C . SER A 1 88 ? 23.824 -18.592 -20.445 1.00 48.38 88 SER A C 1
ATOM 703 O O . SER A 1 88 ? 24.667 -19.459 -20.231 1.00 48.38 88 SER A O 1
ATOM 705 N N . SE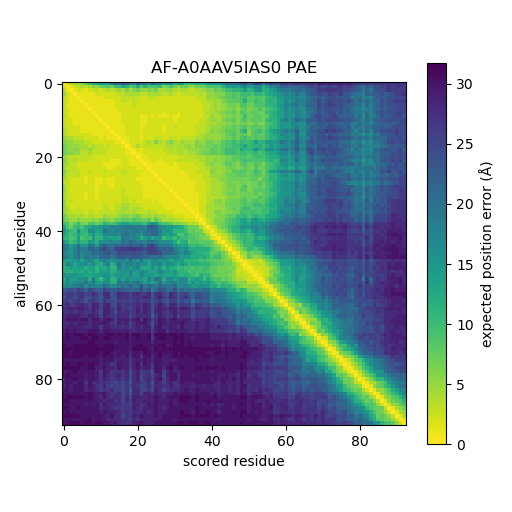R A 1 89 ? 22.786 -18.786 -21.265 1.00 48.69 89 SER A N 1
ATOM 706 C CA . SER A 1 89 ? 22.737 -19.907 -22.210 1.00 48.69 89 SER A CA 1
ATOM 707 C C . SER A 1 89 ? 23.816 -19.719 -23.269 1.00 48.69 89 SER A C 1
ATOM 709 O O . SER A 1 89 ? 23.844 -18.717 -23.981 1.00 48.69 89 SER A O 1
ATOM 711 N N . THR A 1 90 ? 24.697 -20.704 -23.361 1.00 51.12 90 THR A N 1
ATOM 712 C CA . THR A 1 90 ? 25.698 -20.866 -24.409 1.00 51.12 90 THR A CA 1
ATOM 713 C C . THR A 1 90 ? 25.007 -21.002 -25.768 1.00 51.12 90 THR A C 1
ATOM 715 O O . THR A 1 90 ? 24.365 -22.016 -26.031 1.00 51.12 90 THR A O 1
ATOM 718 N N . LEU A 1 91 ? 25.163 -20.014 -26.651 1.00 41.34 91 LEU A N 1
ATOM 719 C CA . LEU A 1 91 ? 25.006 -20.219 -28.089 1.00 41.34 91 LEU A CA 1
ATOM 720 C C . LEU A 1 91 ? 26.393 -20.069 -28.714 1.00 41.34 91 LEU A C 1
ATOM 722 O O . LEU A 1 91 ? 26.867 -18.961 -28.951 1.00 41.34 91 LEU A O 1
ATOM 726 N N . GLY A 1 92 ? 27.070 -21.206 -28.874 1.00 48.03 92 GLY A N 1
ATOM 727 C CA . GLY A 1 92 ? 28.300 -21.295 -29.646 1.00 48.03 92 GLY A CA 1
ATOM 728 C C . GLY A 1 92 ? 27.967 -21.203 -31.130 1.00 48.03 92 GLY A C 1
ATOM 729 O O . GLY A 1 92 ? 27.244 -22.052 -31.652 1.00 48.03 92 GLY A O 1
ATOM 730 N N . ILE A 1 93 ? 28.486 -20.161 -31.771 1.00 42.31 93 ILE A N 1
ATOM 731 C CA . ILE A 1 93 ? 28.818 -20.143 -33.198 1.00 42.31 93 ILE A CA 1
ATOM 732 C C . ILE A 1 93 ? 30.335 -20.219 -33.297 1.00 42.31 93 ILE A C 1
ATOM 734 O O . ILE A 1 93 ? 30.992 -19.531 -32.482 1.00 42.31 93 ILE A O 1
#

pLDDT: mean 71.05, std 19.58, range [41.34, 97.75]

Radius of gyration: 22.8 Å; Cα contacts (8 Å, |Δi|>4): 18; chains: 1; bounding box: 52×29×60 Å

Mean predicted aligned error: 17.15 Å

Foldseek 3Di:
DVLVVLVVVLVVQCPPPDPVSRDDVVVSVVSVVVSCVVPVVPPPPPPVVVVVVVVVVVPPVVVVVVVVPVPDPDDDDDPPDDDDDDDDDDDDD

Solvent-accessible surface area (backbone atoms only — not comparable to full-atom values): 6147 Å² total; per-residue (Å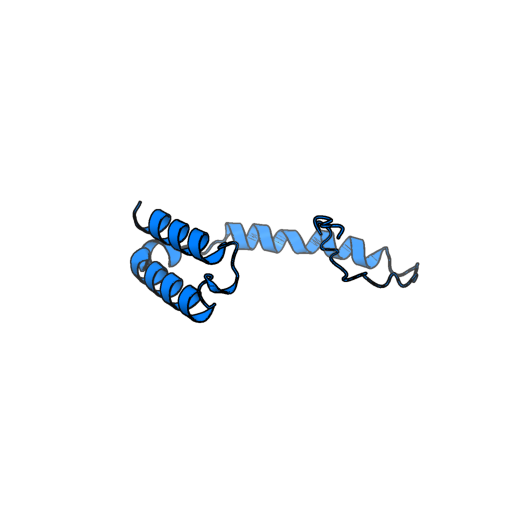²): 113,68,67,61,52,54,50,49,53,50,50,56,39,60,65,38,90,48,74,89,69,27,67,52,71,65,58,51,51,53,52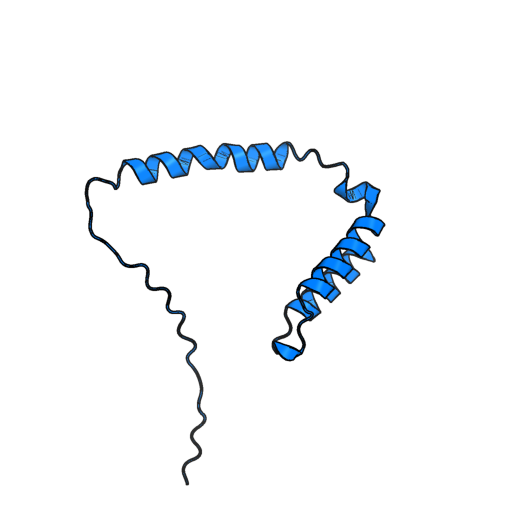,51,52,52,52,49,62,75,40,53,78,74,71,72,69,64,82,49,58,68,56,55,50,62,58,60,64,54,61,62,68,61,52,58,64,60,67,75,51,77,86,62,91,68,90,73,78,80,79,89,75,83,85,88,79,88,82,84,82,86,78,86,129